Protein AF-A0A1X7A178-F1 (afdb_monomer_lite)

Organism: NCBI:txid1343159

InterPro domains:
  IPR010845 Flagellar FlaF [PF07309] (14-121)

Secondary structure (DSSP, 8-state):
---------------S--S-S----HHHHHHHHHHHHHHHHHHHHHHGGGSHHHHHHHHHHHHHHHHHHHHHHHH-TTS-HHHHHHHHHHHHHHHHHHHHHHHH---SHHHHHHHHHHHHT-S-----PPP---------

Structure (mmCIF, N/CA/C/O backbone):
data_AF-A0A1X7A178-F1
#
_entry.id   AF-A0A1X7A178-F1
#
loop_
_atom_site.group_PDB
_atom_site.id
_atom_site.type_symbol
_atom_site.label_atom_id
_atom_site.label_alt_id
_atom_site.label_comp_id
_atom_site.label_asym_id
_atom_site.label_entity_id
_atom_site.label_seq_id
_atom_site.pdbx_PDB_ins_code
_atom_site.Cartn_x
_atom_site.Cartn_y
_atom_site.Cartn_z
_atom_site.occupancy
_atom_site.B_iso_or_equiv
_atom_site.auth_seq_id
_atom_site.auth_comp_id
_atom_site.auth_asym_id
_atom_site.auth_atom_id
_atom_site.pdbx_PDB_model_num
ATOM 1 N N . MET A 1 1 ? 31.442 -17.425 -61.732 1.00 42.16 1 MET A N 1
ATOM 2 C CA . MET A 1 1 ? 31.577 -16.209 -60.899 1.00 42.16 1 MET A CA 1
ATOM 3 C C . MET A 1 1 ? 30.235 -15.932 -60.234 1.00 42.16 1 MET A C 1
ATOM 5 O O . MET A 1 1 ? 29.208 -16.222 -60.827 1.00 42.16 1 MET A O 1
ATOM 9 N N . ILE A 1 2 ? 30.284 -15.511 -58.974 1.00 46.72 2 ILE A N 1
ATOM 10 C CA . ILE A 1 2 ? 29.230 -15.502 -57.939 1.00 46.72 2 ILE A CA 1
ATOM 11 C C . ILE A 1 2 ? 28.051 -14.561 -58.297 1.00 46.72 2 ILE A C 1
ATOM 13 O O . ILE A 1 2 ? 28.302 -13.527 -58.912 1.00 46.72 2 ILE A O 1
ATOM 17 N N . PRO A 1 3 ? 26.788 -14.863 -57.919 1.00 36.88 3 PRO A N 1
ATOM 18 C CA . PRO A 1 3 ? 25.651 -13.981 -58.185 1.00 36.88 3 PRO A CA 1
ATOM 19 C C . PRO A 1 3 ? 25.631 -12.776 -57.230 1.00 36.88 3 PRO A C 1
ATOM 21 O O . PRO A 1 3 ? 25.662 -12.936 -56.010 1.00 36.88 3 PRO A O 1
ATOM 24 N N . THR A 1 4 ? 25.513 -11.563 -57.772 1.00 46.75 4 THR A N 1
ATOM 25 C CA . THR A 1 4 ? 25.218 -10.356 -56.985 1.00 46.75 4 THR A CA 1
ATOM 26 C C . THR A 1 4 ? 23.719 -10.309 -56.696 1.00 46.75 4 THR A C 1
ATOM 28 O O . THR A 1 4 ? 22.915 -9.981 -57.565 1.00 46.75 4 THR A O 1
ATOM 31 N N . ILE A 1 5 ? 23.329 -10.654 -55.467 1.00 48.03 5 ILE A N 1
ATOM 32 C CA . ILE A 1 5 ? 21.961 -10.470 -54.968 1.00 48.03 5 ILE A CA 1
ATOM 33 C C . ILE A 1 5 ? 21.768 -8.988 -54.633 1.00 48.03 5 ILE A C 1
ATOM 35 O O . ILE A 1 5 ? 22.274 -8.502 -53.621 1.00 48.03 5 ILE A O 1
ATOM 39 N N . GLN A 1 6 ? 21.003 -8.271 -55.453 1.00 45.16 6 GLN A N 1
ATOM 40 C CA . GLN A 1 6 ? 20.507 -6.939 -55.116 1.00 45.16 6 GLN A CA 1
ATOM 41 C C . GLN A 1 6 ? 19.234 -7.102 -54.276 1.00 45.16 6 GLN A C 1
ATOM 43 O O . GLN A 1 6 ? 18.207 -7.568 -54.766 1.00 45.16 6 GLN A O 1
ATOM 48 N N . ARG A 1 7 ? 19.313 -6.792 -52.977 1.00 39.41 7 ARG A N 1
ATOM 49 C CA . ARG A 1 7 ? 18.160 -6.875 -52.068 1.00 39.41 7 ARG A CA 1
ATOM 50 C C . ARG A 1 7 ? 17.133 -5.781 -52.405 1.00 39.41 7 ARG A C 1
ATOM 52 O O . ARG A 1 7 ? 17.532 -4.618 -52.476 1.00 39.41 7 ARG A O 1
ATOM 59 N N . PRO A 1 8 ? 15.831 -6.096 -52.540 1.00 41.59 8 PRO A N 1
ATOM 60 C CA . PRO A 1 8 ? 14.792 -5.075 -52.598 1.00 41.59 8 PRO A CA 1
ATOM 61 C C . PRO A 1 8 ? 14.646 -4.401 -51.224 1.00 41.59 8 PRO A C 1
ATOM 63 O O . PRO A 1 8 ? 14.443 -5.074 -50.212 1.00 41.59 8 PRO A O 1
ATOM 66 N N . GLN A 1 9 ? 14.759 -3.070 -51.179 1.00 49.06 9 GLN A N 1
ATOM 67 C CA . GLN A 1 9 ? 14.362 -2.285 -50.008 1.00 49.06 9 GLN A CA 1
ATOM 68 C C . GLN A 1 9 ? 12.836 -2.300 -49.928 1.00 49.06 9 GLN A C 1
ATOM 70 O O . GLN A 1 9 ? 12.160 -1.763 -50.801 1.00 49.06 9 GLN A O 1
ATOM 75 N N . SER A 1 10 ? 12.306 -2.983 -48.917 1.00 43.31 10 SER A N 1
ATOM 76 C CA . SER A 1 10 ? 10.892 -3.330 -48.818 1.00 43.31 10 SER A CA 1
ATOM 77 C C . SER A 1 10 ? 10.326 -2.866 -47.473 1.00 43.31 10 SER A C 1
ATOM 79 O O . SER A 1 10 ? 10.663 -3.420 -46.433 1.00 43.31 10 SER A O 1
ATOM 81 N N . TYR A 1 11 ? 9.519 -1.805 -47.581 1.00 41.22 11 TYR A N 1
ATOM 82 C CA . TYR A 1 11 ? 8.375 -1.336 -46.784 1.00 41.22 11 TYR A CA 1
ATOM 83 C C . TYR A 1 11 ? 8.484 -1.180 -45.254 1.00 41.22 11 TYR A C 1
ATOM 85 O O . TYR A 1 11 ? 8.900 -2.059 -44.507 1.00 41.22 11 TYR A O 1
ATOM 93 N N . GLY A 1 12 ? 8.040 -0.004 -44.795 1.00 40.28 12 GLY A N 1
ATOM 94 C CA . GLY A 1 12 ? 8.018 0.408 -43.398 1.00 40.28 12 GLY A CA 1
ATOM 95 C C . GLY A 1 12 ? 7.210 -0.517 -42.490 1.00 40.28 12 GLY A C 1
ATOM 96 O O . GLY A 1 12 ? 6.161 -1.042 -42.857 1.00 40.28 12 GLY A O 1
ATOM 97 N N . VAL A 1 13 ? 7.690 -0.662 -41.257 1.00 40.22 13 VAL A N 1
ATOM 98 C CA . VAL A 1 13 ? 6.984 -1.391 -40.203 1.00 40.22 13 VAL A CA 1
ATOM 99 C C . VAL A 1 13 ? 5.907 -0.477 -39.617 1.00 40.22 13 VAL A C 1
ATOM 101 O O . VAL A 1 13 ? 6.089 0.161 -38.584 1.00 40.22 13 VAL A O 1
ATOM 104 N N . GLN A 1 14 ? 4.763 -0.406 -40.294 1.00 47.03 14 GLN A N 1
ATOM 105 C CA . GLN A 1 14 ? 3.498 -0.075 -39.647 1.00 47.03 14 GLN A CA 1
ATOM 106 C C . GLN A 1 14 ? 2.953 -1.345 -38.992 1.00 47.03 14 GLN A C 1
ATOM 108 O O . GLN A 1 14 ? 2.306 -2.144 -39.658 1.00 47.03 14 GLN A O 1
ATOM 113 N N . ALA A 1 15 ? 3.233 -1.534 -37.698 1.00 39.19 15 ALA A N 1
ATOM 114 C CA . ALA A 1 15 ? 2.439 -2.394 -36.808 1.00 39.19 15 ALA A CA 1
ATOM 115 C C . ALA A 1 15 ? 2.784 -2.208 -35.311 1.00 39.19 15 ALA A C 1
ATOM 117 O O . ALA A 1 15 ? 2.780 -3.168 -34.551 1.00 39.19 15 ALA A O 1
ATOM 118 N N . TYR A 1 16 ? 3.045 -0.982 -34.842 1.00 33.72 16 TYR A N 1
ATOM 119 C CA . TYR A 1 16 ? 2.834 -0.632 -33.424 1.00 33.72 16 TYR A CA 1
ATOM 120 C C . TYR A 1 16 ? 1.527 0.157 -33.319 1.00 33.72 16 TYR A C 1
ATOM 122 O O . TYR A 1 16 ? 1.495 1.339 -33.000 1.00 33.72 16 TYR A O 1
ATOM 130 N N . GLY A 1 17 ? 0.436 -0.492 -33.713 1.00 44.69 17 GLY A N 1
ATOM 131 C CA . GLY A 1 17 ? -0.872 0.143 -33.822 1.00 44.69 17 GLY A CA 1
ATOM 132 C C . GLY A 1 17 ? -1.953 -0.860 -34.185 1.00 44.69 17 GLY A C 1
ATOM 133 O O . GLY A 1 17 ? -2.578 -0.707 -35.221 1.00 44.69 17 GLY A O 1
ATOM 134 N N . ALA A 1 18 ? -2.126 -1.922 -33.389 1.00 40.66 18 ALA A N 1
ATOM 135 C CA . ALA A 1 18 ? -3.288 -2.816 -33.496 1.00 40.66 18 ALA A CA 1
ATOM 136 C C . ALA A 1 18 ? -3.467 -3.731 -32.263 1.00 40.66 18 ALA A C 1
ATOM 138 O O . ALA A 1 18 ? -3.671 -4.936 -32.385 1.00 40.66 18 ALA A O 1
ATOM 139 N N . VAL A 1 19 ? -3.423 -3.161 -31.057 1.00 40.72 19 VAL A N 1
ATOM 140 C CA . VAL A 1 19 ? -4.217 -3.680 -29.927 1.00 40.72 19 VAL A CA 1
ATOM 141 C C . VAL A 1 19 ? -5.093 -2.503 -29.481 1.00 40.72 19 VAL A C 1
ATOM 143 O O . VAL A 1 19 ? -4.652 -1.663 -28.710 1.00 40.72 19 VAL A O 1
ATOM 146 N N . LYS A 1 20 ? -6.145 -2.204 -30.252 1.00 36.97 20 LYS A N 1
ATOM 147 C CA . LYS A 1 20 ? -7.529 -2.661 -30.020 1.00 36.97 20 LYS A CA 1
ATOM 148 C C . LYS A 1 20 ? -8.168 -1.995 -28.793 1.00 36.97 20 LYS A C 1
ATOM 150 O O . LYS A 1 20 ? -8.120 -2.552 -27.707 1.00 36.97 20 LYS A O 1
ATOM 155 N N . ASP A 1 21 ? -8.740 -0.812 -29.002 1.00 41.72 21 ASP A N 1
ATOM 156 C CA . ASP A 1 21 ? -10.089 -0.359 -28.592 1.00 41.72 21 ASP A CA 1
ATOM 157 C C . ASP A 1 21 ? -10.773 -0.879 -27.301 1.00 41.72 21 ASP A C 1
ATOM 159 O O . ASP A 1 21 ? -11.997 -0.867 -27.203 1.00 41.72 21 ASP A O 1
ATOM 163 N N . ILE A 1 22 ? -10.033 -1.265 -26.260 1.00 39.78 22 ILE A N 1
ATOM 164 C CA . ILE A 1 22 ? -10.547 -1.414 -24.885 1.00 39.78 22 ILE A CA 1
ATOM 165 C C . ILE A 1 22 ? -9.486 -0.882 -23.921 1.00 39.78 22 ILE A C 1
ATOM 167 O O . ILE A 1 22 ? -8.942 -1.605 -23.088 1.00 39.78 22 ILE A O 1
ATOM 171 N N . THR A 1 23 ? -9.126 0.388 -24.053 1.00 42.56 23 THR A N 1
ATOM 172 C CA . THR A 1 23 ? -8.105 0.981 -23.189 1.00 42.56 23 THR A CA 1
ATOM 173 C C . THR A 1 23 ? -8.783 1.963 -22.253 1.00 42.56 23 THR A C 1
ATOM 175 O O . THR A 1 23 ? -8.800 3.161 -22.504 1.00 42.56 23 THR A O 1
ATOM 178 N N . ILE A 1 24 ? -9.281 1.468 -21.114 1.00 47.59 24 ILE A N 1
ATOM 179 C CA . ILE A 1 24 ? -9.049 2.249 -19.894 1.00 47.59 24 ILE A CA 1
ATOM 180 C C . ILE A 1 24 ? -7.533 2.433 -19.885 1.00 47.59 24 ILE A C 1
ATOM 182 O O . ILE A 1 24 ? -6.801 1.440 -19.838 1.00 47.59 24 ILE A O 1
ATOM 186 N N . ASN A 1 25 ? -7.061 3.665 -20.061 1.00 64.62 25 ASN A N 1
ATOM 187 C CA . ASN A 1 25 ? -5.638 3.975 -20.104 1.00 64.62 25 ASN A CA 1
ATOM 188 C C . ASN A 1 25 ? -4.973 3.282 -18.902 1.00 64.62 25 ASN A C 1
ATOM 190 O O . ASN A 1 25 ? -5.503 3.352 -17.794 1.00 64.62 25 ASN A O 1
ATOM 194 N N . ALA A 1 26 ? -3.837 2.599 -19.077 1.00 71.38 26 ALA A N 1
ATOM 195 C CA . ALA A 1 26 ? -3.146 1.939 -17.960 1.00 71.38 26 ALA A CA 1
ATOM 196 C C . ALA A 1 26 ? -2.959 2.897 -16.762 1.00 71.38 26 ALA A C 1
ATOM 198 O O . ALA A 1 26 ? -3.045 2.490 -15.601 1.00 71.38 26 ALA A O 1
ATOM 199 N N . ARG A 1 27 ? -2.813 4.200 -17.047 1.00 76.69 27 ARG A N 1
ATOM 200 C CA . ARG A 1 27 ? -2.814 5.274 -16.051 1.00 76.69 27 ARG A CA 1
ATOM 201 C C . ARG A 1 27 ? -4.166 5.490 -15.360 1.00 76.69 27 ARG A C 1
ATOM 203 O O . ARG A 1 27 ? -4.186 5.650 -14.142 1.00 76.69 27 ARG A O 1
ATOM 210 N N . GLU A 1 28 ? -5.272 5.504 -16.095 1.00 79.19 28 GLU A N 1
ATOM 211 C CA . GLU A 1 28 ? -6.627 5.618 -15.534 1.00 79.19 28 GLU A CA 1
ATOM 212 C C . GLU A 1 28 ? -6.952 4.411 -14.655 1.00 79.19 28 GLU A C 1
ATOM 214 O O . GLU A 1 28 ? -7.447 4.577 -13.542 1.00 79.19 28 GLU A O 1
ATOM 219 N N . LEU A 1 29 ? -6.595 3.199 -15.093 1.00 84.75 29 LEU A N 1
ATOM 220 C CA . LEU A 1 29 ? -6.782 1.991 -14.292 1.00 84.75 29 LEU A CA 1
ATOM 221 C C . LEU A 1 29 ? -5.992 2.074 -12.982 1.00 84.75 29 LEU A C 1
ATOM 223 O O . LEU A 1 29 ? -6.546 1.825 -11.911 1.00 84.75 29 LEU A O 1
ATOM 227 N N . GLN A 1 30 ? -4.724 2.492 -13.045 1.00 84.62 30 GLN A N 1
ATOM 228 C CA . GLN A 1 30 ? -3.912 2.734 -11.852 1.00 84.62 30 GLN A CA 1
ATOM 229 C C . GLN A 1 30 ? -4.595 3.743 -10.914 1.00 84.62 30 GLN A C 1
ATOM 231 O O . GLN A 1 30 ? -4.737 3.485 -9.717 1.00 84.62 30 GLN A O 1
ATOM 236 N N . GLN A 1 31 ? -5.064 4.874 -11.445 1.00 90.12 31 GLN A N 1
ATOM 237 C CA . GLN A 1 31 ? -5.748 5.898 -10.655 1.00 90.12 31 GLN A CA 1
ATOM 238 C C . GLN A 1 31 ? -7.035 5.382 -10.008 1.00 90.12 31 GLN A C 1
ATOM 240 O O . GLN A 1 31 ? -7.293 5.684 -8.839 1.00 90.12 31 GLN A O 1
ATOM 245 N N . LEU A 1 32 ? -7.825 4.582 -10.723 1.00 93.19 32 LEU A N 1
ATOM 246 C CA . LEU A 1 32 ? -9.047 3.968 -10.206 1.00 93.19 32 LEU A CA 1
ATOM 247 C C . LEU A 1 32 ? -8.750 2.992 -9.062 1.00 93.19 32 LEU A C 1
ATOM 249 O O . LEU A 1 32 ? -9.422 3.041 -8.027 1.00 93.19 32 LEU A O 1
ATOM 253 N N . VAL A 1 33 ? -7.721 2.152 -9.214 1.00 94.69 33 VAL A N 1
ATOM 254 C CA . VAL A 1 33 ? -7.298 1.183 -8.192 1.00 94.69 33 VAL A CA 1
ATOM 255 C C . VAL A 1 33 ? -6.851 1.898 -6.913 1.00 94.69 33 VAL A C 1
ATOM 257 O O . VAL A 1 33 ? -7.361 1.589 -5.832 1.00 94.69 33 VAL A O 1
ATOM 260 N N . PHE A 1 34 ? -5.988 2.915 -7.014 1.00 95.31 34 PHE A N 1
ATOM 261 C CA . PHE A 1 34 ? -5.586 3.703 -5.843 1.00 95.31 34 PHE A CA 1
ATOM 262 C C . PHE A 1 34 ? -6.757 4.492 -5.244 1.00 95.31 34 PHE A C 1
ATOM 264 O O . PHE A 1 34 ? -6.904 4.542 -4.025 1.00 95.31 34 PHE A O 1
ATOM 271 N N . SER A 1 35 ? -7.656 5.040 -6.067 1.00 96.81 35 SER A N 1
ATOM 272 C CA . SER A 1 35 ? -8.857 5.735 -5.580 1.00 96.81 35 SER A CA 1
ATOM 273 C C . SER A 1 35 ? -9.773 4.819 -4.768 1.00 96.81 35 SER A C 1
ATOM 275 O O . SER A 1 35 ? -10.320 5.237 -3.746 1.00 96.81 35 SER A O 1
ATOM 277 N N . ARG A 1 36 ? -9.931 3.557 -5.187 1.00 96.94 36 ARG A N 1
ATOM 278 C CA . ARG A 1 36 ? -10.677 2.549 -4.424 1.00 96.94 36 ARG A CA 1
ATOM 279 C C . ARG A 1 36 ? -10.013 2.273 -3.074 1.00 96.94 36 ARG A C 1
ATOM 281 O O . ARG A 1 36 ? -10.716 2.252 -2.065 1.00 96.94 36 ARG A O 1
ATOM 288 N N . ALA A 1 37 ? -8.689 2.116 -3.048 1.00 97.25 37 ALA A N 1
ATOM 289 C CA . ALA A 1 37 ? -7.938 1.905 -1.810 1.00 97.25 37 ALA A CA 1
ATOM 290 C C . ALA A 1 37 ? -8.068 3.098 -0.845 1.00 97.25 37 ALA A C 1
ATOM 292 O O . ALA A 1 37 ? -8.362 2.905 0.332 1.00 97.25 37 ALA A O 1
ATOM 293 N N . ILE A 1 38 ? -7.944 4.333 -1.348 1.00 97.88 38 ILE A N 1
ATOM 294 C CA . ILE A 1 38 ? -8.115 5.571 -0.565 1.00 97.88 38 ILE A CA 1
ATOM 295 C C . ILE A 1 38 ? -9.496 5.615 0.094 1.00 97.88 38 ILE A C 1
ATOM 297 O O . ILE A 1 38 ? -9.590 5.840 1.300 1.00 97.88 38 ILE A O 1
ATOM 301 N N . ARG A 1 39 ? -10.569 5.365 -0.671 1.00 97.62 39 ARG A N 1
ATOM 302 C CA . ARG A 1 39 ? -11.941 5.369 -0.136 1.00 97.62 39 ARG A CA 1
ATOM 303 C C . ARG A 1 39 ? -12.146 4.300 0.936 1.00 97.62 39 ARG A C 1
ATOM 305 O O . ARG A 1 39 ? -12.772 4.578 1.954 1.00 97.62 39 ARG A O 1
ATOM 312 N N . ALA A 1 40 ? -11.608 3.098 0.729 1.00 96.25 40 ALA A N 1
ATOM 313 C CA . ALA A 1 40 ? -11.711 2.016 1.704 1.00 96.25 40 ALA A CA 1
ATOM 314 C C . ALA A 1 40 ? -10.974 2.349 3.012 1.00 96.25 40 ALA A C 1
ATOM 316 O O . ALA A 1 40 ? -11.544 2.201 4.090 1.00 96.25 40 ALA A O 1
ATOM 317 N N . LEU A 1 41 ? -9.748 2.872 2.920 1.00 96.88 41 LEU A N 1
ATOM 318 C CA . LEU A 1 41 ? -8.970 3.309 4.082 1.00 96.88 41 LEU A CA 1
ATOM 319 C C . LEU A 1 41 ? -9.642 4.476 4.822 1.00 96.88 41 LEU A C 1
ATOM 321 O O . LEU A 1 41 ? -9.677 4.489 6.050 1.00 96.88 41 LEU A O 1
ATOM 325 N N . ALA A 1 42 ? -10.207 5.442 4.093 1.00 95.94 42 ALA A N 1
ATOM 326 C CA . ALA A 1 42 ? -10.940 6.555 4.689 1.00 95.94 42 ALA A CA 1
ATOM 327 C C . ALA A 1 42 ? -12.188 6.081 5.450 1.00 95.94 42 ALA A C 1
ATOM 329 O O . ALA A 1 42 ? -12.437 6.569 6.551 1.00 95.94 42 ALA A O 1
ATOM 330 N N . ARG A 1 43 ? -12.918 5.095 4.907 1.00 94.69 43 ARG A N 1
ATOM 331 C CA . ARG A 1 43 ? -14.080 4.483 5.569 1.00 94.69 43 ARG A CA 1
ATOM 332 C C . ARG A 1 43 ? -13.696 3.854 6.906 1.00 94.69 43 ARG A C 1
ATOM 334 O O . ARG A 1 43 ? -14.291 4.191 7.923 1.00 94.69 43 ARG A O 1
ATOM 341 N N . ILE A 1 44 ? -12.678 2.990 6.933 1.00 94.12 44 ILE A N 1
ATOM 342 C CA . ILE A 1 44 ? -12.266 2.331 8.186 1.00 94.12 44 ILE A CA 1
ATOM 343 C C . ILE A 1 44 ? -11.625 3.311 9.183 1.00 94.12 44 ILE A C 1
ATOM 345 O O . ILE A 1 44 ? -11.654 3.071 10.384 1.00 94.12 44 ILE A O 1
ATOM 349 N N . ARG A 1 45 ? -11.087 4.447 8.714 1.00 92.69 45 ARG A N 1
ATOM 350 C CA . ARG A 1 45 ? -10.640 5.537 9.594 1.00 92.69 45 ARG A CA 1
ATOM 351 C C . ARG A 1 45 ? -11.820 6.250 10.262 1.00 92.69 45 ARG A C 1
ATOM 353 O O . ARG A 1 45 ? -11.719 6.578 11.436 1.00 92.69 45 ARG A O 1
ATOM 360 N N . GLN A 1 46 ? -12.911 6.491 9.531 1.00 90.00 46 GLN A N 1
ATOM 361 C CA . GLN A 1 46 ? -14.123 7.136 10.059 1.00 90.00 46 GLN A CA 1
ATOM 362 C C . GLN A 1 46 ? -14.900 6.218 11.009 1.00 90.00 46 GLN A C 1
ATOM 364 O O . GLN A 1 46 ? -15.305 6.648 12.082 1.00 90.00 46 GLN A O 1
ATOM 369 N N . ASN A 1 47 ? -15.065 4.948 10.634 1.00 84.19 47 ASN A N 1
ATOM 370 C CA . ASN A 1 47 ? -15.819 3.966 11.418 1.00 84.19 47 ASN A CA 1
ATOM 371 C C . ASN A 1 47 ? -15.007 3.384 12.591 1.00 84.19 47 ASN A C 1
ATOM 373 O O . ASN A 1 47 ? -15.552 2.701 13.460 1.00 84.19 47 ASN A O 1
ATOM 377 N N . GLY A 1 48 ? -13.691 3.611 12.606 1.00 70.38 48 GLY A N 1
ATOM 378 C CA . GLY A 1 48 ? -12.777 3.016 13.571 1.00 70.38 48 GLY A CA 1
ATOM 379 C C . GLY A 1 48 ? -12.784 1.485 13.514 1.00 70.38 48 GLY A C 1
ATOM 380 O O . GLY A 1 48 ? -12.948 0.871 12.461 1.00 70.38 48 GLY A O 1
ATOM 381 N N . LYS A 1 49 ? -12.608 0.850 14.676 1.00 68.31 49 LYS A N 1
ATOM 382 C CA . LYS A 1 49 ? -12.614 -0.616 14.834 1.00 68.31 49 LYS A CA 1
ATOM 383 C C . LYS A 1 49 ? -14.023 -1.211 15.016 1.00 68.31 49 LYS A C 1
ATOM 385 O O . LYS A 1 49 ? -14.129 -2.348 15.464 1.00 68.31 49 LYS A O 1
ATOM 390 N N . GLY A 1 50 ? -15.085 -0.457 14.705 1.00 69.81 50 GLY A N 1
ATOM 391 C CA . GLY A 1 50 ? -16.476 -0.891 14.898 1.00 69.81 50 GLY A CA 1
ATOM 392 C C . GLY A 1 50 ? -16.841 -2.160 14.119 1.00 69.81 50 GLY A C 1
ATOM 393 O O . GLY A 1 50 ? -17.624 -2.967 14.606 1.00 69.81 50 GLY A O 1
ATOM 394 N N . ASP A 1 51 ? -16.199 -2.378 12.968 1.00 81.56 51 ASP A N 1
ATOM 395 C CA . ASP A 1 51 ? -16.201 -3.646 12.236 1.00 81.56 51 ASP A CA 1
ATOM 396 C C . ASP A 1 51 ? -14.751 -4.128 12.054 1.00 81.56 51 ASP A C 1
ATOM 398 O O . ASP A 1 51 ? -14.023 -3.700 11.152 1.00 81.56 51 ASP A O 1
ATOM 402 N N . LEU A 1 52 ? -14.303 -5.005 12.959 1.00 82.31 52 LEU A N 1
ATOM 403 C CA . LEU A 1 52 ? -12.949 -5.566 12.932 1.00 82.31 52 LEU A CA 1
ATOM 404 C C . LEU A 1 52 ? -12.679 -6.404 11.674 1.00 82.31 52 LEU A C 1
ATOM 406 O O . LEU A 1 52 ? -11.522 -6.502 11.249 1.00 82.31 52 LEU A O 1
ATOM 410 N N . GLN A 1 53 ? -13.712 -7.010 11.081 1.00 85.75 53 GLN A N 1
ATOM 411 C CA . GLN A 1 53 ? -13.560 -7.822 9.879 1.00 85.75 53 GLN A CA 1
ATOM 412 C C . GLN A 1 53 ? -13.299 -6.926 8.664 1.00 85.75 53 GLN A C 1
ATOM 414 O O . GLN A 1 53 ? -12.308 -7.151 7.962 1.00 85.75 53 GLN A O 1
ATOM 419 N N . ASP A 1 54 ? -14.100 -5.870 8.472 1.00 89.69 54 ASP A N 1
ATOM 420 C CA . ASP A 1 54 ? -13.874 -4.872 7.414 1.00 89.69 54 ASP A CA 1
ATOM 421 C C . ASP A 1 54 ? -12.515 -4.173 7.593 1.00 89.69 54 ASP A C 1
ATOM 423 O O . ASP A 1 54 ? -11.737 -4.042 6.646 1.00 89.69 54 ASP A O 1
ATOM 427 N N . PHE A 1 55 ? -12.155 -3.821 8.832 1.00 92.38 55 PHE A N 1
ATOM 428 C CA . PHE A 1 55 ? -10.866 -3.203 9.152 1.00 92.38 55 PHE A CA 1
ATOM 429 C C . PHE A 1 55 ? -9.670 -4.070 8.720 1.00 92.38 55 PHE A C 1
ATOM 431 O O . PHE A 1 55 ? -8.745 -3.596 8.051 1.00 92.38 55 PHE A O 1
ATOM 438 N N . HIS A 1 56 ? -9.674 -5.360 9.071 1.00 93.62 56 HIS A N 1
ATOM 439 C CA . HIS A 1 56 ? -8.605 -6.281 8.683 1.00 93.62 56 HIS A CA 1
ATOM 440 C C . HIS A 1 56 ? -8.574 -6.550 7.177 1.00 93.62 56 HIS A C 1
ATOM 442 O O . HIS A 1 56 ? -7.479 -6.613 6.604 1.00 93.62 56 HIS A O 1
ATOM 448 N N . ALA A 1 57 ? -9.742 -6.689 6.545 1.00 95.31 57 ALA A N 1
ATOM 449 C CA . ALA A 1 57 ? -9.862 -6.926 5.111 1.00 95.31 57 ALA A CA 1
ATOM 450 C C . ALA A 1 57 ? -9.286 -5.754 4.305 1.00 95.31 57 ALA A C 1
ATOM 452 O O . ALA A 1 57 ? -8.407 -5.959 3.468 1.00 95.31 57 ALA A O 1
ATOM 453 N N . VAL A 1 58 ? -9.670 -4.518 4.633 1.00 96.44 58 VAL A N 1
ATOM 454 C CA . VAL A 1 58 ? -9.176 -3.313 3.950 1.00 96.44 58 VAL A CA 1
ATOM 455 C C . VAL A 1 58 ? -7.658 -3.165 4.074 1.00 96.44 58 VAL A C 1
ATOM 457 O O . VAL A 1 58 ? -6.980 -2.857 3.091 1.00 96.44 58 VAL A O 1
ATOM 460 N N . LEU A 1 59 ? -7.084 -3.427 5.253 1.00 96.12 59 LEU A N 1
ATOM 461 C CA . LEU A 1 59 ? -5.628 -3.398 5.424 1.00 96.12 59 LEU A CA 1
ATOM 462 C C . LEU A 1 59 ? -4.925 -4.517 4.648 1.00 96.12 59 LEU A C 1
ATOM 464 O O . LEU A 1 59 ? -3.808 -4.319 4.167 1.00 96.12 59 LEU A O 1
ATOM 468 N N . ALA A 1 60 ? -5.534 -5.699 4.546 1.00 96.88 60 ALA A N 1
ATOM 469 C CA . ALA A 1 60 ? -4.991 -6.796 3.751 1.00 96.88 60 ALA A CA 1
ATOM 470 C C . ALA A 1 60 ? -5.008 -6.469 2.253 1.00 96.88 60 ALA A C 1
ATOM 472 O O . ALA A 1 60 ? -3.995 -6.671 1.584 1.00 96.88 60 ALA A O 1
ATOM 473 N N . ASP A 1 61 ? -6.099 -5.898 1.752 1.00 97.56 61 ASP A N 1
ATOM 474 C CA . ASP A 1 61 ? -6.223 -5.493 0.353 1.00 97.56 61 ASP A CA 1
ATOM 475 C C . ASP A 1 61 ? -5.252 -4.365 -0.007 1.00 97.56 61 ASP A C 1
ATOM 477 O O . ASP A 1 61 ? -4.611 -4.419 -1.058 1.00 97.56 61 ASP A O 1
ATOM 481 N N . ASN A 1 62 ? -5.039 -3.399 0.893 1.00 97.56 62 ASN A N 1
ATOM 482 C CA . ASN A 1 62 ? -4.008 -2.380 0.701 1.00 97.56 62 ASN A CA 1
ATOM 483 C C . ASN A 1 62 ? -2.602 -3.000 0.597 1.00 97.56 62 ASN A C 1
ATOM 485 O O . ASN A 1 62 ? -1.823 -2.618 -0.273 1.00 97.56 62 ASN A O 1
ATOM 489 N N . ARG A 1 63 ? -2.271 -3.996 1.433 1.00 97.94 63 ARG A N 1
ATOM 490 C CA . ARG A 1 63 ? -0.986 -4.708 1.306 1.00 97.94 63 ARG A CA 1
ATOM 491 C C . ARG A 1 63 ? -0.881 -5.465 -0.018 1.00 97.94 63 ARG A C 1
ATOM 493 O O . ARG A 1 63 ? 0.163 -5.388 -0.651 1.00 97.94 63 ARG A O 1
ATOM 500 N N . ARG A 1 64 ? -1.946 -6.143 -0.461 1.00 98.06 64 ARG A N 1
ATOM 501 C CA . ARG A 1 64 ? -1.966 -6.859 -1.752 1.00 98.06 64 ARG A CA 1
ATOM 502 C C . ARG A 1 64 ? -1.698 -5.917 -2.923 1.00 98.06 64 ARG A C 1
ATOM 504 O O . ARG A 1 64 ? -0.866 -6.236 -3.767 1.00 98.06 64 ARG A O 1
ATOM 511 N N . LEU A 1 65 ? -2.330 -4.741 -2.939 1.00 97.19 65 LEU A N 1
ATOM 512 C CA . LEU A 1 65 ? -2.052 -3.701 -3.935 1.00 97.19 65 LEU A CA 1
ATOM 513 C C . LEU A 1 65 ? -0.554 -3.366 -3.988 1.00 97.19 65 LEU A C 1
ATOM 515 O O . LEU A 1 65 ? 0.049 -3.382 -5.059 1.00 97.19 65 LEU A O 1
ATOM 519 N N . TRP A 1 66 ? 0.066 -3.127 -2.834 1.00 96.94 66 TRP A N 1
ATOM 520 C CA . TRP A 1 66 ? 1.488 -2.792 -2.762 1.00 96.94 66 TRP A CA 1
ATOM 521 C C . TRP A 1 66 ? 2.423 -3.965 -3.078 1.00 96.94 66 TRP A C 1
ATOM 523 O O . TRP A 1 66 ? 3.501 -3.738 -3.622 1.00 96.94 66 TRP A O 1
ATOM 533 N N . THR A 1 67 ? 2.004 -5.213 -2.848 1.00 97.38 67 THR A N 1
ATOM 534 C CA . THR A 1 67 ? 2.706 -6.394 -3.374 1.00 97.38 67 THR A CA 1
ATOM 535 C C . THR A 1 67 ? 2.733 -6.376 -4.899 1.00 97.38 67 THR A C 1
ATOM 537 O O . THR A 1 67 ? 3.802 -6.546 -5.476 1.00 97.38 67 THR A O 1
ATOM 540 N N . HIS A 1 68 ? 1.605 -6.097 -5.563 1.00 95.06 68 HIS A N 1
ATOM 541 C CA . HIS A 1 68 ? 1.581 -5.986 -7.024 1.00 95.06 68 HIS A CA 1
ATOM 542 C C . HIS A 1 68 ? 2.498 -4.866 -7.529 1.00 95.06 68 HIS A C 1
ATOM 544 O O . HIS A 1 68 ? 3.259 -5.092 -8.466 1.00 95.06 68 HIS A O 1
ATOM 550 N N . VAL A 1 69 ? 2.483 -3.692 -6.885 1.00 92.81 69 VAL A N 1
ATOM 551 C CA . VAL A 1 69 ? 3.388 -2.577 -7.224 1.00 92.81 69 VAL A CA 1
ATOM 552 C C . VAL A 1 69 ? 4.854 -2.999 -7.094 1.00 92.81 69 VAL A C 1
ATOM 554 O O . VAL A 1 69 ? 5.632 -2.788 -8.022 1.00 92.81 69 VAL A O 1
ATOM 557 N N . ALA A 1 70 ? 5.228 -3.630 -5.979 1.00 92.88 70 ALA A N 1
ATOM 558 C CA . ALA A 1 70 ? 6.593 -4.084 -5.731 1.00 92.88 70 ALA A CA 1
ATOM 559 C C . ALA A 1 70 ? 7.049 -5.144 -6.745 1.00 92.88 70 ALA A C 1
ATOM 561 O O . ALA A 1 70 ? 8.152 -5.043 -7.279 1.00 92.88 70 ALA A O 1
ATOM 562 N N . THR A 1 71 ? 6.198 -6.129 -7.053 1.00 93.56 71 THR A N 1
ATOM 563 C CA . THR A 1 71 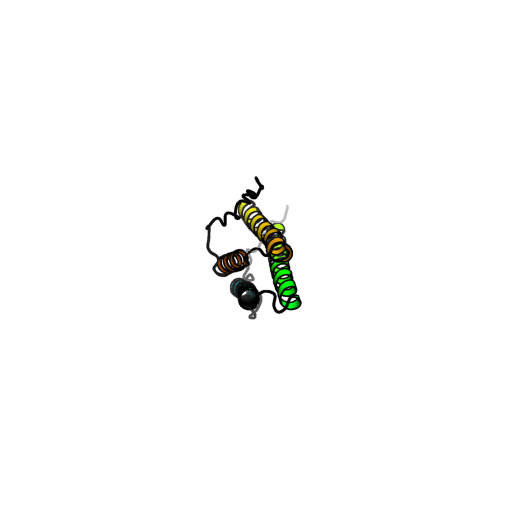? 6.498 -7.158 -8.057 1.00 93.56 71 THR A CA 1
ATOM 564 C C . THR A 1 71 ? 6.699 -6.534 -9.432 1.00 93.56 71 THR A C 1
ATOM 566 O O . THR A 1 71 ? 7.716 -6.796 -10.062 1.00 93.56 71 THR A O 1
ATOM 569 N N . GLN A 1 72 ? 5.782 -5.666 -9.874 1.00 89.56 72 GLN A N 1
ATOM 570 C CA . GLN A 1 72 ? 5.904 -4.994 -11.170 1.00 89.56 72 GLN A CA 1
ATOM 571 C C . GLN A 1 72 ? 7.163 -4.123 -11.242 1.00 89.56 72 GLN A C 1
ATOM 573 O O . GLN A 1 72 ? 7.830 -4.118 -12.268 1.00 89.56 72 GLN A O 1
ATOM 578 N N . ALA A 1 73 ? 7.528 -3.427 -10.161 1.00 89.81 73 ALA A N 1
ATOM 579 C CA . ALA A 1 73 ? 8.766 -2.654 -10.106 1.00 89.81 73 ALA A CA 1
ATOM 580 C C . ALA A 1 73 ? 10.014 -3.547 -10.214 1.00 89.81 73 ALA A C 1
ATOM 582 O O . ALA A 1 73 ? 10.933 -3.228 -10.961 1.00 89.81 73 ALA A O 1
ATOM 583 N N . ALA A 1 74 ? 10.037 -4.676 -9.501 1.00 90.19 74 ALA A N 1
ATOM 584 C CA . ALA A 1 74 ? 11.176 -5.591 -9.474 1.00 90.19 74 ALA A CA 1
ATOM 585 C C . ALA A 1 74 ? 11.387 -6.347 -10.797 1.00 90.19 74 ALA A C 1
ATOM 587 O O . ALA A 1 74 ? 12.518 -6.701 -11.121 1.00 90.19 74 ALA A O 1
ATOM 588 N N . THR A 1 75 ? 10.319 -6.603 -11.557 1.00 90.25 75 THR A N 1
ATOM 589 C CA . THR A 1 75 ? 10.386 -7.367 -12.813 1.00 90.25 75 THR A CA 1
ATOM 590 C C . THR A 1 75 ? 10.373 -6.496 -14.068 1.00 90.25 75 THR A C 1
ATOM 592 O O . THR A 1 75 ? 10.385 -7.043 -15.167 1.00 90.25 75 THR A O 1
ATOM 595 N N . ASN A 1 76 ? 10.300 -5.167 -13.947 1.00 85.81 76 ASN A N 1
ATOM 596 C CA . ASN A 1 76 ? 10.236 -4.271 -15.102 1.00 85.81 76 ASN A CA 1
ATOM 597 C C . ASN A 1 76 ? 11.649 -3.891 -15.591 1.00 85.81 76 ASN A C 1
ATOM 599 O O . ASN A 1 76 ? 12.319 -3.097 -14.929 1.00 85.81 76 ASN A O 1
ATOM 603 N N . PRO A 1 77 ? 12.092 -4.376 -16.769 1.00 83.00 77 PRO A N 1
ATOM 604 C CA . PRO A 1 77 ? 13.422 -4.071 -17.299 1.00 83.00 77 PRO A CA 1
ATOM 605 C C . PRO A 1 77 ? 13.584 -2.610 -17.754 1.00 83.00 77 PRO A C 1
ATOM 607 O O . PRO A 1 77 ? 14.706 -2.159 -17.958 1.00 83.00 77 PRO A O 1
ATOM 610 N N . GLY A 1 78 ? 12.486 -1.868 -17.933 1.00 84.81 78 GLY A N 1
ATOM 611 C CA . GLY A 1 78 ? 12.494 -0.456 -18.326 1.00 84.81 78 GLY A CA 1
ATOM 612 C C . GLY A 1 78 ? 12.540 0.529 -17.154 1.00 84.81 78 GLY A C 1
ATOM 613 O O . GLY A 1 78 ? 12.508 1.738 -17.381 1.00 84.81 78 GLY A O 1
ATOM 614 N N . LEU A 1 79 ? 12.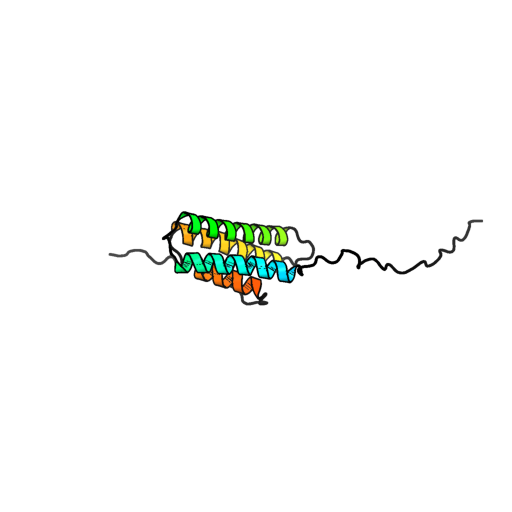571 0.045 -15.909 1.00 85.38 79 LEU A N 1
ATOM 615 C CA . LEU A 1 79 ? 12.611 0.884 -14.713 1.00 85.38 79 LEU A CA 1
ATOM 616 C C . LEU A 1 79 ? 14.061 1.074 -14.239 1.00 85.38 79 LEU A C 1
ATOM 618 O O . LEU A 1 79 ? 14.816 0.108 -14.159 1.00 85.38 79 LEU A O 1
ATOM 622 N N . SER A 1 80 ? 14.464 2.309 -13.909 1.00 90.50 80 SER A N 1
ATOM 623 C CA . SER A 1 80 ? 15.804 2.549 -13.352 1.00 90.50 80 SER A CA 1
ATOM 624 C C . SER A 1 80 ? 15.945 1.905 -11.971 1.00 90.50 80 SER A C 1
ATOM 626 O O . SER A 1 80 ? 14.963 1.759 -11.237 1.00 90.50 80 SER A O 1
ATOM 628 N N . PHE A 1 81 ? 17.178 1.576 -11.583 1.00 90.38 81 PHE A N 1
ATOM 629 C CA . PHE A 1 81 ? 17.463 0.985 -10.276 1.00 90.38 81 PHE A CA 1
ATOM 630 C C . PHE A 1 81 ? 16.952 1.855 -9.118 1.00 90.38 81 PHE A C 1
ATOM 632 O O . PHE A 1 81 ? 16.336 1.352 -8.177 1.00 90.38 81 PHE A O 1
ATOM 639 N N . GLU A 1 82 ? 17.149 3.169 -9.205 1.00 89.00 82 GLU A N 1
ATOM 640 C CA . GLU A 1 82 ? 16.715 4.142 -8.203 1.00 89.00 82 GLU A CA 1
ATOM 641 C C . GLU A 1 82 ? 15.196 4.131 -8.055 1.00 89.00 82 GLU A C 1
ATOM 643 O O . GLU A 1 82 ? 14.685 4.114 -6.934 1.00 89.00 82 GLU A O 1
ATOM 648 N N . LYS A 1 83 ? 14.469 4.086 -9.177 1.00 86.44 83 LYS A N 1
ATOM 649 C CA . LYS A 1 83 ? 13.007 4.080 -9.168 1.00 86.44 83 LYS A CA 1
ATOM 650 C C . LYS A 1 83 ? 12.450 2.760 -8.639 1.00 86.44 83 LYS A C 1
ATOM 652 O O . LYS A 1 83 ? 11.485 2.772 -7.873 1.00 86.44 83 LYS A O 1
ATOM 657 N N . THR A 1 84 ? 13.080 1.636 -8.972 1.00 87.69 84 THR A N 1
ATOM 658 C CA . THR A 1 84 ? 12.756 0.333 -8.379 1.00 87.69 84 THR A CA 1
ATOM 659 C C . THR A 1 84 ? 12.972 0.360 -6.866 1.00 87.69 84 THR A C 1
ATOM 661 O O . THR A 1 84 ? 12.068 0.011 -6.107 1.00 87.69 84 THR A O 1
ATOM 664 N N . LYS A 1 85 ? 14.131 0.845 -6.403 1.00 93.38 85 LYS A N 1
ATOM 665 C CA . LYS A 1 85 ? 14.462 0.963 -4.974 1.00 93.38 85 LYS A CA 1
ATOM 666 C C . LYS A 1 85 ? 13.486 1.865 -4.215 1.00 93.38 85 LYS A C 1
ATOM 668 O O . LYS A 1 85 ? 13.092 1.529 -3.098 1.00 93.38 85 LYS A O 1
ATOM 673 N N . GLU A 1 86 ? 13.087 2.988 -4.806 1.00 90.88 86 GLU A N 1
ATOM 674 C CA . GLU A 1 86 ? 12.069 3.888 -4.253 1.00 90.88 86 GLU A CA 1
ATOM 675 C C . GLU A 1 86 ? 10.735 3.152 -4.046 1.00 90.88 86 GLU A C 1
ATOM 677 O O . GLU A 1 86 ? 10.219 3.122 -2.929 1.00 90.88 86 GLU A O 1
ATOM 682 N N . LEU A 1 87 ? 10.209 2.482 -5.080 1.00 90.31 87 LEU A N 1
ATOM 683 C CA . LEU A 1 87 ? 8.934 1.757 -4.997 1.00 90.31 87 LEU A CA 1
ATOM 684 C C . LEU A 1 87 ? 8.972 0.601 -3.988 1.00 90.31 87 LEU A C 1
ATOM 686 O O . LEU A 1 87 ? 8.006 0.402 -3.250 1.00 90.31 87 LEU A O 1
ATOM 690 N N . LEU A 1 88 ? 10.089 -0.128 -3.910 1.00 94.19 88 LEU A N 1
ATOM 691 C CA . LEU A 1 88 ? 10.279 -1.180 -2.908 1.00 94.19 88 LEU A CA 1
ATOM 692 C C . LEU A 1 88 ? 10.329 -0.618 -1.481 1.00 94.19 88 LEU A C 1
ATOM 694 O O . LEU A 1 88 ? 9.778 -1.225 -0.565 1.00 94.19 88 LEU A O 1
ATOM 698 N N . SER A 1 89 ? 10.932 0.558 -1.290 1.00 95.38 89 SER A N 1
ATOM 699 C CA . SER A 1 89 ? 10.991 1.221 0.020 1.00 95.38 89 SER A CA 1
ATOM 700 C C . SER A 1 89 ? 9.606 1.697 0.476 1.00 95.38 89 SER A C 1
ATOM 702 O O . SER A 1 89 ? 9.248 1.558 1.645 1.00 95.38 89 SER A O 1
ATOM 704 N N . LEU A 1 90 ? 8.789 2.204 -0.452 1.00 95.88 90 LEU A N 1
ATOM 705 C CA . LEU A 1 90 ? 7.394 2.557 -0.179 1.00 95.88 90 LEU A CA 1
ATOM 706 C C . LEU A 1 90 ? 6.545 1.319 0.152 1.00 95.88 90 LEU A C 1
ATOM 708 O O . LEU A 1 90 ? 5.741 1.357 1.085 1.00 95.88 90 LEU A O 1
ATOM 712 N N . ALA A 1 91 ? 6.751 0.203 -0.554 1.00 95.94 91 ALA A N 1
ATOM 713 C CA . ALA A 1 91 ? 6.073 -1.057 -0.248 1.00 95.94 91 ALA A CA 1
ATOM 714 C C . ALA A 1 91 ? 6.427 -1.576 1.158 1.00 95.94 91 ALA A C 1
ATOM 716 O O . ALA A 1 91 ? 5.532 -1.952 1.918 1.00 95.94 91 ALA A O 1
ATOM 717 N N . ASP A 1 92 ? 7.708 -1.528 1.539 1.00 97.56 92 ASP A N 1
ATOM 718 C CA . ASP A 1 92 ? 8.166 -1.887 2.887 1.00 97.56 92 ASP A CA 1
ATOM 719 C C . ASP A 1 92 ? 7.509 -1.013 3.969 1.00 97.56 92 ASP A C 1
ATOM 721 O O . ASP A 1 92 ? 6.988 -1.533 4.964 1.00 97.56 92 ASP A O 1
ATOM 725 N N . PHE A 1 93 ? 7.435 0.303 3.742 1.00 97.62 93 PHE A N 1
ATOM 726 C CA . PHE A 1 93 ? 6.696 1.206 4.622 1.00 97.62 93 PHE A CA 1
ATOM 727 C C . PHE A 1 93 ? 5.231 0.775 4.774 1.00 97.62 93 PHE A C 1
ATOM 729 O O . PHE A 1 93 ? 4.739 0.663 5.899 1.00 97.62 93 PHE A O 1
ATOM 736 N N . VAL A 1 94 ? 4.531 0.480 3.674 1.00 97.69 94 VAL A N 1
ATOM 737 C CA . VAL A 1 94 ? 3.124 0.057 3.725 1.00 97.69 94 VAL A CA 1
ATOM 738 C C . VAL A 1 94 ? 2.950 -1.230 4.517 1.00 97.69 94 VAL A C 1
ATOM 740 O O . VAL A 1 94 ? 2.005 -1.333 5.306 1.00 97.69 94 VAL A O 1
ATOM 743 N N . PHE A 1 95 ? 3.836 -2.210 4.343 1.00 97.62 95 PHE A N 1
ATOM 744 C CA . PHE A 1 95 ? 3.758 -3.477 5.066 1.00 97.62 95 PHE A CA 1
ATOM 745 C C . PHE A 1 95 ? 3.938 -3.276 6.572 1.00 97.62 95 PHE A C 1
ATOM 747 O O . PHE A 1 95 ? 3.087 -3.723 7.351 1.00 97.62 95 PHE A O 1
ATOM 754 N N . LYS A 1 96 ? 4.978 -2.538 6.978 1.00 97.69 96 LYS A N 1
ATOM 755 C CA . LYS A 1 96 ? 5.259 -2.215 8.386 1.00 97.69 96 LYS A CA 1
ATOM 756 C C . LYS A 1 96 ? 4.139 -1.388 9.010 1.00 97.69 96 LYS A C 1
ATOM 758 O O . LYS A 1 96 ? 3.610 -1.742 10.062 1.00 97.69 96 LYS A O 1
ATOM 763 N N . HIS A 1 97 ? 3.712 -0.324 8.338 1.00 97.56 97 HIS A N 1
ATOM 764 C CA . HIS A 1 97 ? 2.703 0.583 8.877 1.00 97.56 97 HIS A CA 1
ATOM 765 C C . HIS A 1 97 ? 1.323 -0.076 8.958 1.00 97.56 97 HIS A C 1
ATOM 767 O O . HIS A 1 97 ? 0.638 0.063 9.965 1.00 97.56 97 HIS A O 1
ATOM 773 N N . SER A 1 98 ? 0.943 -0.901 7.975 1.00 95.81 98 SER A N 1
ATOM 774 C CA . SER A 1 98 ? -0.290 -1.703 8.052 1.00 95.81 98 SER A CA 1
ATOM 775 C C . SER A 1 98 ? -0.278 -2.670 9.240 1.00 95.81 98 SER A C 1
ATOM 777 O O . SER A 1 98 ? -1.318 -2.915 9.856 1.00 95.81 98 SER A O 1
ATOM 779 N N . PHE A 1 99 ? 0.888 -3.230 9.579 1.00 96.00 99 PHE A N 1
ATOM 780 C CA . PHE A 1 99 ? 1.045 -4.058 10.771 1.00 96.00 99 PHE A CA 1
ATOM 781 C C . PHE A 1 99 ? 0.867 -3.235 12.055 1.00 96.00 99 PHE A C 1
ATOM 783 O O . PHE A 1 99 ? 0.139 -3.673 12.949 1.00 96.00 99 PHE A O 1
ATOM 790 N N . PHE A 1 100 ? 1.447 -2.035 12.142 1.00 95.69 100 PHE A N 1
ATOM 791 C CA . PHE A 1 100 ? 1.291 -1.162 13.312 1.00 95.69 100 PHE A CA 1
ATOM 792 C C . PHE A 1 100 ? -0.126 -0.624 13.483 1.00 95.69 100 PHE A C 1
ATOM 794 O O . PHE A 1 100 ? -0.625 -0.592 14.603 1.00 95.69 100 PHE A O 1
ATOM 801 N N . VAL A 1 101 ? -0.817 -0.282 12.399 1.00 94.31 101 VAL A N 1
ATOM 802 C CA . VAL A 1 101 ? -2.240 0.081 12.448 1.00 94.31 101 VAL A CA 1
ATOM 803 C C . VAL A 1 101 ? -3.050 -1.070 13.056 1.00 94.31 101 VAL A C 1
ATOM 805 O O . VAL A 1 101 ? -3.836 -0.871 13.983 1.00 94.31 101 VAL A O 1
ATOM 808 N N . LYS A 1 102 ? -2.809 -2.300 12.583 1.00 91.62 102 LYS A N 1
ATOM 809 C CA . LYS A 1 102 ? -3.519 -3.495 13.053 1.00 91.62 102 LYS A CA 1
ATOM 810 C C . LYS A 1 102 ? -3.244 -3.811 14.526 1.00 91.62 102 LYS A C 1
ATOM 812 O O . LYS A 1 102 ? -4.171 -4.098 15.274 1.00 91.62 102 LYS A O 1
ATOM 817 N N . THR A 1 103 ? -1.976 -3.786 14.932 1.00 91.31 103 THR A N 1
ATOM 818 C CA . THR A 1 103 ? -1.523 -4.349 16.220 1.00 91.31 103 THR A CA 1
ATOM 819 C C . THR A 1 103 ? -1.274 -3.313 17.308 1.00 91.31 103 THR A C 1
ATOM 821 O O . THR A 1 103 ? -1.434 -3.620 18.482 1.00 91.31 103 THR A O 1
ATOM 824 N N . ARG A 1 104 ? -0.892 -2.091 16.930 1.00 88.94 104 ARG A N 1
ATOM 825 C CA . ARG A 1 104 ? -0.480 -1.017 17.848 1.00 88.94 104 ARG A CA 1
ATOM 826 C C . ARG A 1 104 ? -1.411 0.193 17.820 1.00 88.94 104 ARG A C 1
ATOM 828 O O . ARG A 1 104 ? -1.153 1.160 18.521 1.00 88.94 104 ARG A O 1
ATOM 835 N N . GLY A 1 105 ? -2.473 0.156 17.011 1.00 87.12 105 GLY A N 1
ATOM 836 C CA . GLY A 1 105 ? -3.411 1.273 16.887 1.00 87.12 105 GLY A CA 1
ATOM 837 C C . GLY A 1 105 ? -2.791 2.524 16.262 1.00 87.12 105 GLY A C 1
ATOM 838 O O . GLY A 1 105 ? -3.240 3.626 16.556 1.00 87.12 105 GLY A O 1
ATOM 839 N N . ALA A 1 106 ? -1.760 2.366 15.424 1.00 92.75 106 ALA A N 1
ATOM 840 C CA . ALA A 1 106 ? -1.193 3.488 14.681 1.00 92.75 106 ALA A CA 1
ATOM 841 C C . ALA A 1 106 ? -2.239 4.133 13.752 1.00 92.75 106 ALA A C 1
ATOM 843 O O . ALA A 1 106 ? -3.170 3.469 13.291 1.00 92.75 106 ALA A O 1
ATOM 844 N N . ASP A 1 107 ? -2.056 5.419 13.447 1.00 94.06 107 ASP A N 1
ATOM 845 C CA . ASP A 1 107 ? -2.952 6.167 12.562 1.00 94.06 107 ASP A CA 1
ATOM 846 C C . ASP A 1 107 ? -2.913 5.615 11.123 1.00 94.06 107 ASP A C 1
ATOM 848 O O . ASP A 1 107 ? -1.849 5.311 10.585 1.00 94.06 107 ASP A O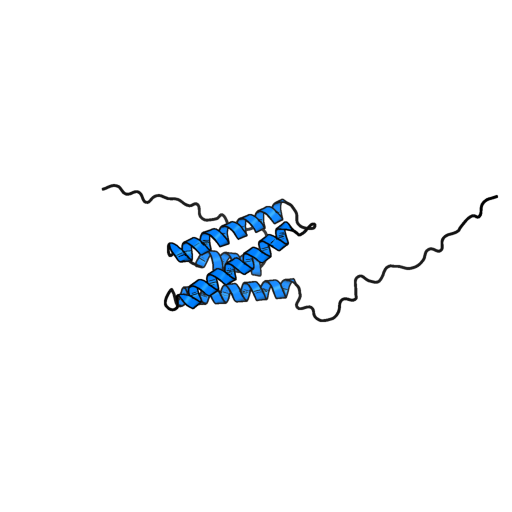 1
ATOM 852 N N . ILE A 1 108 ? -4.076 5.506 10.480 1.00 95.69 108 ILE A N 1
ATOM 853 C CA . ILE A 1 108 ? -4.247 5.087 9.080 1.00 95.69 108 ILE A CA 1
ATOM 854 C C . ILE A 1 108 ? -3.865 6.202 8.095 1.00 95.69 108 ILE A C 1
ATOM 856 O O . ILE A 1 108 ? -3.523 5.918 6.944 1.00 95.69 108 ILE A O 1
ATOM 860 N N . THR A 1 109 ? -3.901 7.467 8.517 1.00 96.19 109 THR A N 1
ATOM 861 C CA . THR A 1 109 ? -3.690 8.646 7.660 1.00 96.19 109 THR A CA 1
ATOM 862 C C . THR A 1 109 ? -2.434 8.581 6.776 1.00 96.19 109 THR A C 1
ATOM 864 O O . THR A 1 109 ? -2.556 8.909 5.592 1.00 96.19 109 THR A O 1
ATOM 867 N N . PRO A 1 110 ? -1.265 8.093 7.239 1.00 97.00 110 PRO A N 1
ATOM 868 C CA . PRO A 1 110 ? -0.093 7.924 6.377 1.00 97.00 110 PRO A CA 1
ATOM 869 C C . PRO A 1 110 ? -0.327 7.010 5.161 1.00 97.00 110 PRO A C 1
ATOM 871 O O . PRO A 1 110 ? 0.159 7.309 4.073 1.00 97.00 110 PRO A O 1
ATOM 874 N N . LEU A 1 111 ? -1.122 5.940 5.299 1.00 97.06 111 LEU A N 1
ATOM 875 C CA . LEU A 1 111 ? -1.463 5.047 4.180 1.00 97.06 111 LEU A CA 1
ATOM 876 C C . LEU A 1 111 ? -2.389 5.734 3.170 1.00 97.06 111 LEU A C 1
ATOM 878 O O . LEU A 1 111 ? -2.237 5.554 1.962 1.00 97.06 111 LEU A O 1
ATOM 882 N N . ILE A 1 112 ? -3.343 6.536 3.656 1.00 97.50 112 ILE A N 1
ATOM 883 C CA . ILE A 1 112 ? -4.236 7.332 2.800 1.00 97.50 112 ILE A CA 1
ATOM 884 C C . ILE A 1 112 ? -3.417 8.343 1.994 1.00 97.50 112 ILE A C 1
ATOM 886 O O . ILE A 1 112 ? -3.602 8.448 0.779 1.00 97.50 112 ILE A O 1
ATOM 890 N N . LYS A 1 113 ? -2.499 9.058 2.656 1.00 96.31 113 LYS A N 1
ATOM 891 C CA . LYS A 1 113 ? -1.647 10.067 2.019 1.00 96.31 113 LYS A CA 1
ATOM 892 C C . LYS A 1 113 ? -0.790 9.450 0.916 1.00 96.31 113 LYS A C 1
ATOM 894 O O . LYS A 1 113 ? -0.856 9.906 -0.219 1.00 96.31 113 LYS A O 1
ATOM 899 N N . LEU A 1 114 ? -0.080 8.364 1.218 1.00 95.75 114 LEU A N 1
ATOM 900 C CA . LEU A 1 114 ? 0.780 7.688 0.248 1.00 95.75 114 LEU A CA 1
ATOM 901 C C . LEU A 1 114 ? -0.002 7.189 -0.981 1.00 95.75 114 LEU A C 1
ATOM 903 O O . LEU A 1 114 ? 0.414 7.401 -2.117 1.00 95.75 114 LEU A O 1
ATOM 907 N N . ASN A 1 115 ? -1.167 6.564 -0.782 1.00 95.62 115 ASN A N 1
ATOM 908 C CA . ASN A 1 115 ? -1.998 6.121 -1.906 1.00 95.62 115 ASN A CA 1
ATOM 909 C C . ASN A 1 115 ? -2.526 7.298 -2.747 1.00 95.62 115 ASN A C 1
ATOM 911 O O . ASN A 1 115 ? -2.698 7.159 -3.958 1.00 95.62 115 ASN A O 1
ATOM 915 N N . THR A 1 116 ? -2.763 8.453 -2.120 1.00 95.88 116 THR A N 1
ATOM 916 C CA . THR A 1 116 ? -3.159 9.699 -2.797 1.00 95.88 116 THR A CA 1
ATOM 917 C C . THR A 1 116 ? -2.014 10.235 -3.656 1.00 95.88 116 THR A C 1
ATOM 919 O O . THR A 1 116 ? -2.209 10.470 -4.846 1.00 95.88 116 THR A O 1
ATOM 922 N N . GLU A 1 117 ? -0.803 10.317 -3.103 1.00 92.06 117 GLU A N 1
ATOM 923 C CA . GLU A 1 117 ? 0.405 10.729 -3.832 1.00 92.06 117 GLU A CA 1
ATOM 924 C C . GLU A 1 117 ? 0.681 9.810 -5.039 1.00 92.06 117 GLU A C 1
ATOM 926 O O . GLU A 1 117 ? 0.971 10.293 -6.137 1.00 92.06 117 GLU A O 1
ATOM 931 N N . MET A 1 118 ? 0.499 8.493 -4.876 1.00 89.94 118 MET A N 1
ATOM 932 C CA . MET A 1 118 ? 0.647 7.505 -5.956 1.00 89.94 118 MET A CA 1
ATOM 933 C C . MET A 1 118 ? -0.420 7.616 -7.053 1.00 89.94 118 MET A C 1
ATOM 935 O O . MET A 1 118 ? -0.113 7.427 -8.233 1.00 89.94 118 MET A O 1
ATOM 939 N N . ARG A 1 119 ? -1.672 7.921 -6.692 1.00 91.75 119 ARG A N 1
ATOM 940 C CA . ARG A 1 119 ? -2.755 8.191 -7.653 1.00 91.75 119 ARG A CA 1
ATOM 941 C C . ARG A 1 119 ? -2.449 9.443 -8.478 1.00 91.75 119 ARG A C 1
ATOM 943 O O . ARG A 1 119 ? -2.563 9.433 -9.709 1.00 91.75 119 ARG A O 1
ATOM 950 N N . ASP A 1 120 ? -2.048 10.509 -7.796 1.00 87.25 120 ASP A N 1
ATOM 951 C CA . ASP A 1 120 ? -1.816 11.817 -8.408 1.00 87.25 120 ASP A CA 1
ATOM 952 C C . ASP A 1 120 ? -0.502 11.817 -9.214 1.00 87.25 120 ASP A C 1
ATOM 954 O O . ASP A 1 120 ? -0.359 12.536 -10.202 1.00 87.25 120 ASP A O 1
ATOM 958 N N . GLY A 1 121 ? 0.415 10.897 -8.893 1.00 78.00 121 GLY A N 1
ATOM 959 C CA . GLY A 1 121 ? 1.677 10.702 -9.602 1.00 78.00 121 GLY A CA 1
ATOM 960 C C . GLY A 1 121 ? 2.680 11.814 -9.310 1.00 78.00 121 GLY A C 1
ATOM 961 O O . GLY A 1 121 ? 3.439 12.200 -10.203 1.00 78.00 121 GLY A O 1
ATOM 962 N N . VAL A 1 122 ? 2.654 12.353 -8.086 1.00 58.81 122 VAL A N 1
ATOM 963 C CA . VAL A 1 122 ? 3.524 13.458 -7.673 1.00 58.81 122 VAL A CA 1
ATOM 964 C C . VAL A 1 122 ? 4.983 13.006 -7.777 1.00 58.81 122 VAL A C 1
ATOM 966 O O . VAL A 1 122 ? 5.431 12.098 -7.079 1.00 58.81 122 VAL A O 1
ATOM 969 N N . ARG A 1 123 ? 5.732 13.629 -8.693 1.00 48.75 123 ARG A N 1
ATOM 970 C CA . ARG A 1 123 ? 7.169 13.401 -8.868 1.00 48.75 123 ARG A CA 1
ATOM 971 C C . ARG A 1 123 ? 7.910 14.061 -7.702 1.00 48.75 123 ARG A C 1
ATOM 973 O O . ARG A 1 123 ? 7.933 15.282 -7.613 1.00 48.75 123 ARG A O 1
ATOM 980 N N . GLY A 1 124 ? 8.544 13.262 -6.846 1.00 41.03 124 GLY A N 1
ATOM 981 C CA . GLY A 1 124 ? 9.670 13.728 -6.032 1.00 41.03 124 GLY A CA 1
ATOM 982 C C . GLY A 1 124 ? 9.352 14.420 -4.706 1.00 41.03 124 GLY A C 1
ATOM 983 O O . GLY A 1 124 ? 10.161 15.228 -4.262 1.00 41.03 124 GLY A O 1
ATOM 984 N N . GLN A 1 125 ? 8.250 14.095 -4.027 1.00 38.34 125 GLN A N 1
ATOM 985 C CA . GLN A 1 125 ? 8.197 14.349 -2.587 1.00 38.34 125 GLN A CA 1
ATOM 986 C C . GLN A 1 125 ? 8.688 13.084 -1.885 1.00 38.34 125 GLN A C 1
ATOM 988 O O . GLN A 1 125 ? 8.011 12.060 -1.891 1.00 38.34 125 GLN A O 1
ATOM 993 N N . VAL A 1 126 ? 9.913 13.132 -1.356 1.00 44.44 126 VAL A N 1
ATOM 994 C CA . VAL A 1 126 ? 10.478 12.059 -0.533 1.00 44.44 126 VAL A CA 1
ATOM 995 C C . VAL A 1 126 ? 9.534 11.875 0.650 1.00 44.44 126 VAL A C 1
ATOM 997 O O . VAL A 1 126 ? 9.549 12.668 1.591 1.00 44.44 126 VAL A O 1
ATOM 1000 N N . PHE A 1 127 ? 8.677 10.855 0.595 1.00 44.25 127 PHE A N 1
ATOM 1001 C CA . PHE A 1 127 ? 7.981 10.378 1.776 1.00 44.25 127 PHE A CA 1
ATOM 1002 C C . PHE A 1 127 ? 9.061 9.811 2.698 1.00 44.25 127 PHE A C 1
ATOM 1004 O O . PHE A 1 127 ? 9.481 8.664 2.561 1.00 44.25 127 PHE A O 1
ATOM 1011 N N . ALA A 1 128 ? 9.587 10.656 3.583 1.00 47.12 128 ALA A N 1
ATOM 1012 C CA . ALA A 1 128 ? 10.438 10.210 4.665 1.00 47.12 128 ALA A CA 1
ATOM 1013 C C . ALA A 1 128 ? 9.535 9.409 5.615 1.00 47.12 128 ALA A C 1
ATOM 1015 O O . ALA A 1 128 ? 8.621 9.997 6.205 1.00 47.12 128 ALA A O 1
ATOM 1016 N N . PRO A 1 129 ? 9.712 8.079 5.738 1.00 45.41 129 PRO A N 1
ATOM 1017 C CA . PRO A 1 129 ? 8.939 7.312 6.700 1.00 45.41 129 PRO A CA 1
ATOM 1018 C C . PRO A 1 129 ? 9.173 7.916 8.093 1.00 45.41 129 PRO A C 1
ATOM 1020 O O . PRO A 1 129 ? 10.308 8.298 8.393 1.00 45.41 129 PRO A O 1
ATOM 1023 N N . PRO A 1 130 ? 8.135 8.028 8.943 1.00 43.34 130 PRO A N 1
ATOM 1024 C CA . PRO A 1 130 ? 8.305 8.552 10.288 1.00 43.34 130 PRO A CA 1
ATOM 1025 C C . PRO A 1 130 ? 9.396 7.746 10.998 1.00 43.34 130 PRO A C 1
ATOM 1027 O O . PRO A 1 130 ? 9.312 6.517 11.128 1.00 43.34 130 PRO A O 1
ATOM 1030 N N . SER A 1 131 ? 10.454 8.446 11.408 1.00 49.09 131 SER A N 1
ATOM 1031 C CA . SER A 1 131 ? 11.516 7.883 12.225 1.00 49.09 131 SER A CA 1
ATOM 1032 C C . SER A 1 131 ? 10.872 7.311 13.484 1.00 49.09 131 SER A C 1
ATOM 1034 O O . SER A 1 131 ? 10.113 7.983 14.182 1.00 49.09 131 SER A O 1
ATOM 1036 N N . HIS A 1 132 ? 11.128 6.030 13.750 1.00 41.53 132 HIS A N 1
ATOM 1037 C CA . HIS A 1 132 ? 10.674 5.378 14.972 1.00 41.53 132 HIS A CA 1
ATOM 1038 C C . HIS A 1 132 ? 11.481 5.935 16.143 1.00 41.53 132 HIS A C 1
ATOM 1040 O O . HIS A 1 132 ? 12.446 5.315 16.589 1.00 41.53 132 HIS A O 1
ATOM 1046 N N . ASN A 1 133 ? 11.112 7.118 16.637 1.00 39.44 133 ASN A N 1
ATOM 1047 C CA . ASN A 1 133 ? 11.640 7.610 17.895 1.00 39.44 133 ASN A CA 1
ATOM 1048 C C . ASN A 1 133 ? 10.948 6.839 19.022 1.00 39.44 133 ASN A C 1
ATOM 1050 O O . ASN A 1 133 ? 9.891 7.215 19.527 1.00 39.44 133 ASN A O 1
ATOM 1054 N N . SER A 1 134 ? 11.534 5.695 19.355 1.00 48.53 134 SER A N 1
ATOM 1055 C CA . SER A 1 134 ? 11.165 4.897 20.516 1.00 48.53 134 SER A CA 1
ATOM 1056 C C . SER A 1 134 ? 11.711 5.606 21.750 1.00 48.53 134 SER A C 1
ATOM 1058 O O . SER A 1 134 ? 12.776 5.259 22.246 1.00 48.53 134 SER A O 1
ATOM 1060 N N . ARG A 1 135 ? 11.007 6.629 22.238 1.00 48.97 135 ARG A N 1
ATOM 1061 C CA . ARG A 1 135 ? 11.255 7.171 23.575 1.00 48.97 135 ARG A CA 1
ATOM 1062 C C . ARG A 1 135 ? 9.969 7.152 24.382 1.00 48.97 135 ARG A C 1
ATOM 1064 O O . ARG A 1 135 ? 9.333 8.173 24.601 1.00 48.97 135 ARG A O 1
ATOM 1071 N N . VAL A 1 136 ? 9.621 5.944 24.815 1.00 47.94 136 VAL A N 1
ATOM 1072 C CA . VAL A 1 136 ? 8.816 5.721 26.017 1.00 47.94 136 VAL A CA 1
ATOM 1073 C C . VAL A 1 136 ? 9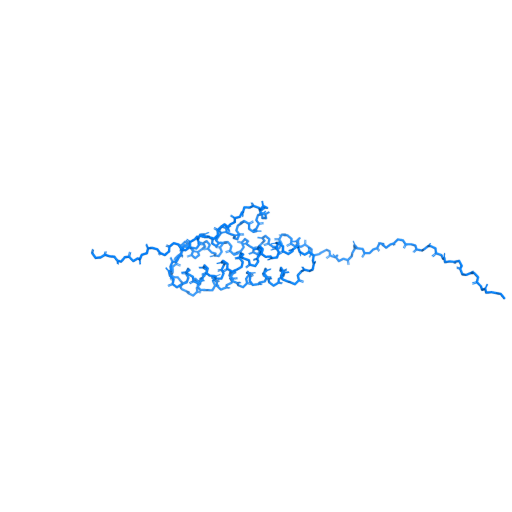.499 4.610 26.817 1.00 47.94 136 VAL A C 1
ATOM 1075 O O . VAL A 1 136 ? 9.101 3.452 26.801 1.00 47.94 136 VAL A O 1
ATOM 1078 N N . ILE A 1 137 ? 10.610 4.980 27.441 1.00 44.69 137 ILE A N 1
ATOM 1079 C CA . ILE A 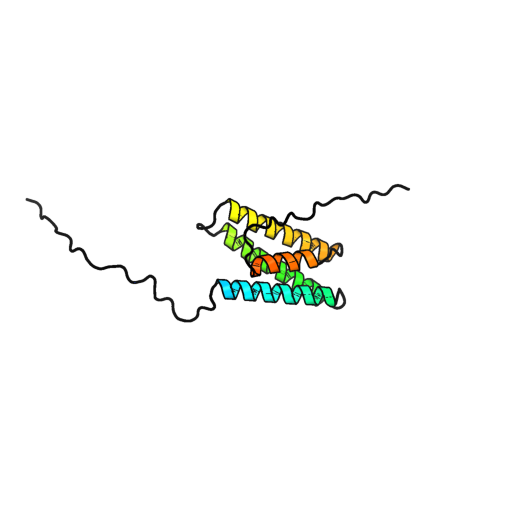1 137 ? 11.000 4.483 28.761 1.00 44.69 137 ILE A CA 1
ATOM 1080 C C . ILE A 1 137 ? 10.746 5.716 29.648 1.00 44.69 137 ILE A C 1
ATOM 1082 O O . ILE A 1 137 ? 11.215 6.800 29.319 1.00 44.69 137 ILE A O 1
ATOM 1086 N N . GLY A 1 138 ? 9.802 5.720 30.583 1.00 42.34 138 GLY A N 1
ATOM 1087 C CA . GLY A 1 138 ? 9.680 4.733 31.640 1.00 42.34 138 GLY A CA 1
ATOM 1088 C C . GLY A 1 138 ? 10.715 5.075 32.702 1.00 42.34 138 GLY A C 1
ATOM 1089 O O . GLY A 1 138 ? 11.663 4.321 32.858 1.00 42.34 138 GLY A O 1
ATOM 1090 N N . GLU A 1 139 ? 10.562 6.219 33.367 1.00 39.97 139 GLU A N 1
ATOM 1091 C CA . GLU A 1 139 ? 11.249 6.503 34.626 1.00 39.97 139 GLU A CA 1
ATOM 1092 C C . GLU A 1 139 ? 10.217 7.027 35.626 1.00 39.97 139 GLU A C 1
ATOM 1094 O O . GLU A 1 139 ? 9.272 7.728 35.252 1.00 39.97 139 GLU A O 1
ATOM 1099 N N . ALA A 1 140 ? 10.374 6.505 36.839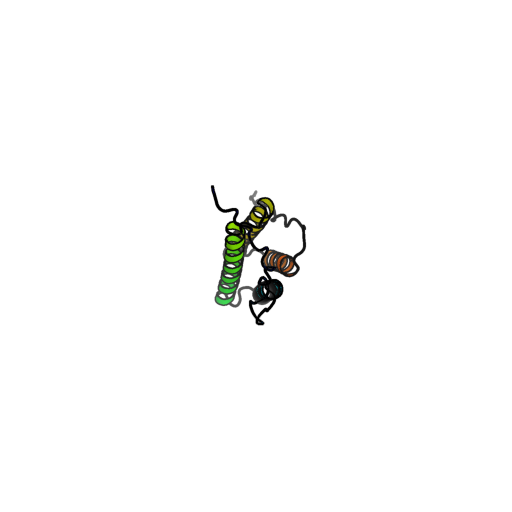 1.00 45.00 140 ALA A N 1
ATOM 1100 C CA . ALA A 1 140 ? 9.482 6.541 37.985 1.00 45.00 140 ALA A CA 1
ATOM 1101 C C . ALA A 1 140 ? 9.406 7.909 38.674 1.00 45.00 140 ALA A C 1
ATOM 1103 O O . ALA A 1 140 ? 10.320 8.737 38.463 1.00 45.00 140 ALA A O 1
#

Sequence (140 aa):
MIPTIQRPQSYGVQAYGAVKDITINARELQQLVFSRAIRALARIRQNGKGDLQDFHAVLADNRRLWTHVATQAATNPGLSFEKTKELLSLADFVFKHSFFVKTRGADITPLIKLNTEMRDGVRGQVFAPPSHNSRVIGEA

Foldseek 3Di:
DDDDDDDDPDDDPPDPDDPDDPDPPPLNVLLVLLVVLLVLLVVCLVCPCVPVVSLLVSLVSLLVVLVVQLVCLVPPPPHDPVRSVLSVVVSVLSVVQSVCCNPVVDHSVVSSVVSVCSSVVDPDDPPPRPDPPPPDDDDD

Radius of gyration: 23.44 Å; chains: 1; bounding box: 48×31×99 Å

pLDDT: mean 76.67, std 22.96, range [33.72, 98.06]